Protein AF-A0AAV5S8X1-F1 (afdb_monomer_lite)

Organism: NCBI:txid358040

Structure (mmCIF, N/CA/C/O backbone):
data_AF-A0AAV5S8X1-F1
#
_entry.id   AF-A0AAV5S8X1-F1
#
loop_
_atom_site.group_PDB
_atom_site.id
_atom_site.type_symbol
_atom_site.label_atom_id
_atom_site.label_alt_id
_atom_site.label_comp_id
_atom_site.label_asym_id
_atom_site.label_entity_id
_atom_site.label_seq_id
_atom_site.pdbx_PDB_ins_code
_atom_site.Cartn_x
_atom_site.Cartn_y
_atom_site.Cartn_z
_atom_site.occupancy
_atom_site.B_iso_or_equiv
_atom_site.auth_seq_id
_atom_site.auth_comp_id
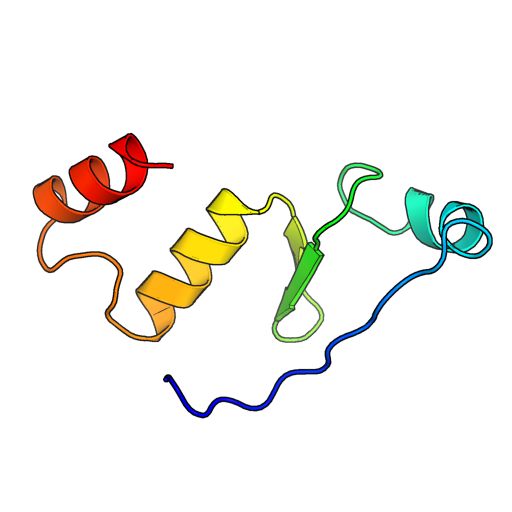_atom_site.auth_asym_id
_atom_site.auth_atom_id
_atom_site.pdbx_PDB_model_num
ATOM 1 N N . ILE A 1 1 ? -6.899 -15.646 5.185 1.00 58.03 1 ILE A N 1
ATOM 2 C CA . ILE A 1 1 ? -7.798 -15.475 6.355 1.00 58.03 1 ILE A CA 1
ATOM 3 C C . ILE A 1 1 ? -9.034 -14.631 6.005 1.00 58.03 1 ILE A C 1
ATOM 5 O O . ILE A 1 1 ? -10.093 -14.970 6.501 1.00 58.03 1 ILE A O 1
ATOM 9 N N . SER A 1 2 ? -8.982 -13.638 5.100 1.00 80.75 2 SER A N 1
ATOM 10 C CA . SER A 1 2 ? -10.209 -12.998 4.563 1.00 80.75 2 SER A CA 1
ATOM 11 C C . SER A 1 2 ? -10.960 -13.839 3.516 1.00 80.75 2 SER A C 1
ATOM 13 O O . SER A 1 2 ? -12.155 -13.651 3.331 1.00 80.75 2 SER A O 1
ATOM 15 N N . GLY A 1 3 ? -10.267 -14.752 2.820 1.00 85.75 3 GLY A N 1
ATOM 16 C CA . GLY A 1 3 ? -10.854 -15.566 1.743 1.00 85.75 3 GLY A CA 1
ATOM 17 C C . GLY A 1 3 ? -11.125 -14.787 0.452 1.00 85.75 3 GLY A C 1
ATOM 18 O O . GLY A 1 3 ? -11.759 -15.315 -0.449 1.00 85.75 3 GLY A O 1
ATOM 19 N N . THR A 1 4 ? -10.667 -13.537 0.370 1.00 90.75 4 THR A N 1
ATOM 20 C CA . THR A 1 4 ? -10.830 -12.684 -0.809 1.00 90.75 4 THR A CA 1
ATOM 21 C C . THR A 1 4 ? -9.903 -13.133 -1.927 1.00 90.75 4 THR A C 1
ATOM 23 O O . THR A 1 4 ? -8.695 -13.253 -1.708 1.00 90.75 4 THR A O 1
ATOM 26 N N . ASP A 1 5 ? -10.466 -13.331 -3.116 1.00 93.94 5 ASP A N 1
ATOM 27 C CA . ASP A 1 5 ? -9.692 -13.613 -4.319 1.00 93.94 5 ASP A CA 1
ATOM 28 C C . ASP A 1 5 ? -8.831 -12.405 -4.704 1.00 93.94 5 ASP A C 1
ATOM 30 O O . ASP A 1 5 ? -9.259 -11.252 -4.623 1.00 93.94 5 ASP A O 1
ATOM 34 N N . PHE A 1 6 ? -7.602 -12.675 -5.131 1.00 95.19 6 PHE A N 1
ATOM 35 C CA . PHE A 1 6 ? -6.691 -11.670 -5.660 1.00 95.19 6 PHE A CA 1
ATOM 36 C C . PHE A 1 6 ? -5.783 -12.301 -6.715 1.00 95.19 6 PHE A C 1
ATOM 38 O O . PHE A 1 6 ? -5.495 -13.498 -6.673 1.00 95.19 6 PHE A O 1
ATOM 45 N N . GLU A 1 7 ? -5.315 -11.485 -7.653 1.00 97.31 7 GLU A N 1
ATOM 46 C CA . GLU A 1 7 ? -4.298 -11.895 -8.615 1.00 97.31 7 GLU A CA 1
ATOM 47 C C . GLU A 1 7 ? -2.899 -11.629 -8.038 1.00 97.31 7 GLU A C 1
ATOM 49 O O . GLU A 1 7 ? -2.560 -10.492 -7.703 1.00 97.31 7 GLU A O 1
ATOM 54 N N . ASP A 1 8 ? -2.076 -12.674 -7.927 1.00 96.69 8 ASP A N 1
ATOM 55 C CA . ASP A 1 8 ? -0.669 -12.569 -7.525 1.00 96.69 8 ASP A CA 1
ATOM 56 C C . ASP A 1 8 ? 0.231 -12.459 -8.763 1.00 96.69 8 ASP A C 1
ATOM 58 O O . ASP A 1 8 ? 0.739 -13.456 -9.286 1.00 96.69 8 ASP A O 1
ATOM 62 N N . ASN A 1 9 ? 0.412 -11.235 -9.259 1.00 95.75 9 ASN A N 1
ATOM 63 C CA . ASN A 1 9 ? 1.307 -10.976 -10.382 1.00 95.75 9 ASN A CA 1
ATOM 64 C C . ASN A 1 9 ? 2.76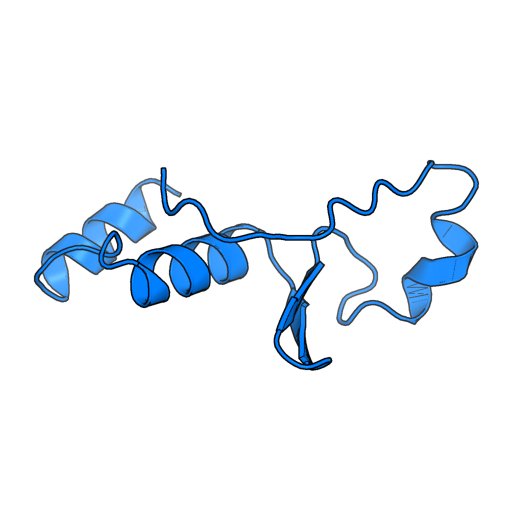1 -10.828 -9.905 1.00 95.75 9 ASN A C 1
ATOM 66 O O . ASN A 1 9 ? 3.144 -9.826 -9.295 1.00 95.75 9 ASN A O 1
ATOM 70 N N . ARG A 1 10 ? 3.595 -11.825 -10.222 1.00 97.12 10 ARG A N 1
ATOM 71 C CA . ARG A 1 10 ? 5.016 -11.856 -9.856 1.00 97.12 10 ARG A CA 1
ATOM 72 C C . ARG A 1 10 ? 5.897 -11.472 -11.035 1.00 97.12 10 ARG A C 1
ATOM 74 O O . ARG A 1 10 ? 6.100 -12.253 -11.962 1.00 97.12 10 ARG A O 1
ATOM 81 N N . THR A 1 11 ? 6.477 -10.280 -10.969 1.00 95.81 11 THR A N 1
ATOM 82 C CA . THR A 1 11 ? 7.388 -9.781 -12.003 1.00 95.81 11 THR A CA 1
ATOM 83 C C . THR A 1 11 ? 8.802 -10.334 -11.821 1.00 95.81 11 THR A C 1
ATOM 85 O O . THR A 1 11 ? 9.373 -10.271 -10.732 1.00 95.81 11 THR A O 1
ATOM 88 N N . THR A 1 12 ? 9.398 -10.844 -12.900 1.00 97.56 12 THR A N 1
ATOM 89 C CA . THR A 1 12 ? 10.811 -11.247 -12.905 1.00 97.56 12 THR A CA 1
ATOM 90 C C . THR A 1 12 ? 11.729 -10.022 -12.969 1.00 97.56 12 THR A C 1
ATOM 92 O O . THR A 1 12 ? 11.340 -8.964 -13.459 1.00 97.56 12 THR A O 1
ATOM 95 N N . LEU A 1 13 ? 12.992 -10.155 -12.551 1.00 96.19 13 LEU A N 1
ATOM 96 C CA . LEU A 1 13 ? 13.967 -9.063 -12.703 1.00 96.19 13 LEU A CA 1
ATOM 97 C C . LEU A 1 13 ? 14.172 -8.643 -14.170 1.00 96.19 13 LEU A C 1
ATOM 99 O O . LEU A 1 13 ? 14.457 -7.477 -14.426 1.00 96.19 13 LEU A O 1
ATOM 103 N N . ALA A 1 14 ? 14.009 -9.567 -15.123 1.00 97.62 14 ALA A N 1
ATOM 104 C CA . ALA A 1 14 ? 14.133 -9.283 -16.552 1.00 97.62 14 ALA A CA 1
ATOM 105 C C . ALA A 1 1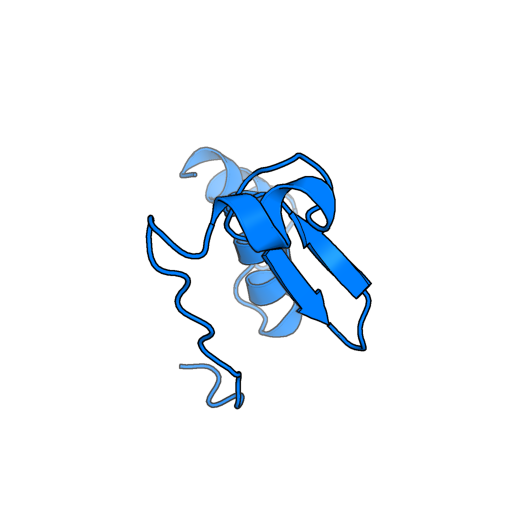4 ? 12.936 -8.488 -17.102 1.00 97.62 14 ALA A C 1
ATOM 107 O O . ALA A 1 14 ? 13.100 -7.665 -18.002 1.00 97.62 14 ALA A O 1
ATOM 108 N N . ASP A 1 15 ? 11.740 -8.712 -16.553 1.00 97.12 15 ASP A N 1
ATOM 109 C CA . ASP A 1 15 ? 10.520 -8.012 -16.962 1.00 97.12 15 ASP A CA 1
ATOM 110 C C . ASP A 1 15 ? 10.306 -6.697 -16.209 1.00 97.12 15 ASP A C 1
ATOM 112 O O . ASP A 1 15 ? 9.626 -5.808 -16.720 1.00 97.12 15 ASP A O 1
ATOM 116 N N . TRP A 1 16 ? 10.923 -6.530 -15.034 1.00 97.38 16 TRP A N 1
ATOM 117 C CA . TRP A 1 16 ? 10.780 -5.334 -14.204 1.00 97.38 16 TRP A CA 1
ATOM 118 C C . TRP A 1 16 ? 11.022 -4.011 -14.955 1.00 97.38 16 TRP A C 1
ATOM 120 O O . TRP A 1 16 ? 10.172 -3.122 -14.854 1.00 97.38 16 TRP A O 1
ATOM 130 N N . PRO A 1 17 ? 12.085 -3.859 -15.774 1.00 97.81 17 PRO A N 1
ATOM 131 C CA . PRO A 1 17 ? 12.298 -2.630 -16.535 1.00 97.81 17 PRO A CA 1
ATOM 132 C C . PRO A 1 17 ? 11.129 -2.253 -17.456 1.00 97.81 17 PRO A C 1
ATOM 134 O O . PRO A 1 17 ? 10.926 -1.071 -17.702 1.00 97.81 17 PRO A O 1
ATOM 137 N N . LYS A 1 18 ? 10.339 -3.226 -17.940 1.00 97.31 18 LYS A N 1
ATOM 138 C CA . LYS A 1 18 ? 9.214 -2.987 -18.862 1.00 97.31 18 LYS A CA 1
ATOM 139 C C . LYS A 1 18 ? 8.020 -2.321 -18.181 1.00 97.31 18 LYS A C 1
ATOM 141 O O . LYS A 1 18 ? 7.262 -1.624 -18.844 1.00 97.31 18 LYS A 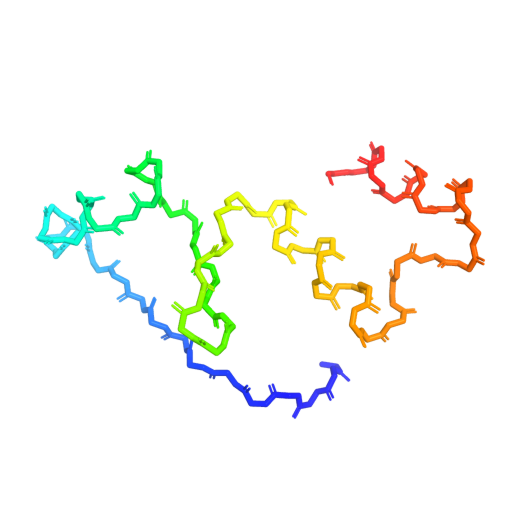O 1
ATOM 146 N N . ILE A 1 19 ? 7.833 -2.567 -16.883 1.00 95.75 19 ILE A N 1
ATOM 147 C CA . ILE A 1 19 ? 6.675 -2.070 -16.125 1.00 95.75 19 ILE A CA 1
ATOM 148 C C . ILE A 1 19 ? 7.042 -0.987 -15.111 1.00 95.75 19 ILE A C 1
ATOM 150 O O . ILE A 1 19 ? 6.145 -0.349 -14.567 1.00 95.75 19 ILE A O 1
ATOM 154 N N . LYS A 1 20 ? 8.332 -0.763 -14.841 1.00 97.25 20 LYS A N 1
ATOM 155 C CA . LYS A 1 20 ? 8.801 0.170 -13.809 1.00 97.25 20 LYS A CA 1
ATOM 156 C C . LYS A 1 20 ? 8.180 1.558 -13.929 1.00 97.25 20 LYS A C 1
ATOM 158 O O . LYS A 1 20 ? 7.657 2.066 -12.945 1.00 97.25 20 LYS A O 1
ATOM 163 N N . ASP A 1 21 ? 8.183 2.131 -15.128 1.00 97.44 21 ASP A N 1
ATOM 164 C CA . ASP A 1 21 ? 7.675 3.490 -15.358 1.00 97.44 21 ASP A CA 1
ATOM 165 C C . ASP A 1 21 ? 6.141 3.576 -15.269 1.00 97.44 21 ASP A C 1
ATOM 167 O O . ASP A 1 21 ? 5.583 4.665 -15.177 1.00 97.44 21 ASP A O 1
ATOM 171 N N . SER A 1 22 ? 5.450 2.429 -15.258 1.00 94.94 22 SER A N 1
ATOM 172 C CA . SER A 1 22 ? 4.002 2.354 -15.040 1.00 94.94 22 SER A CA 1
ATOM 173 C C . SER A 1 22 ? 3.616 2.364 -13.557 1.00 94.94 22 SER A C 1
ATOM 175 O O . SER A 1 22 ? 2.449 2.584 -13.234 1.00 94.94 22 SER A O 1
ATOM 177 N N . THR A 1 23 ? 4.563 2.129 -12.638 1.00 97.06 23 THR A N 1
ATOM 178 C CA . THR A 1 23 ? 4.265 2.121 -11.201 1.00 97.06 23 THR A CA 1
ATOM 179 C C . THR A 1 23 ? 4.391 3.524 -10.602 1.00 97.06 23 THR A C 1
ATOM 181 O O . THR A 1 23 ? 5.256 4.291 -11.025 1.00 97.06 23 THR A O 1
ATOM 184 N N . PRO A 1 24 ? 3.584 3.887 -9.581 1.00 97.62 24 PRO A N 1
ATOM 185 C CA . PRO A 1 24 ? 3.514 5.271 -9.098 1.00 97.62 24 PRO A CA 1
ATOM 186 C C . PRO A 1 24 ? 4.855 5.879 -8.674 1.00 97.62 24 PRO A C 1
ATOM 188 O O . PRO A 1 24 ? 5.071 7.074 -8.847 1.00 97.62 24 PRO A O 1
ATOM 191 N N . PHE A 1 25 ? 5.746 5.059 -8.110 1.00 97.56 25 PHE A N 1
ATOM 192 C CA . PHE A 1 25 ? 7.050 5.492 -7.596 1.00 97.56 25 PHE A CA 1
ATOM 193 C C . PHE A 1 25 ? 8.225 4.727 -8.213 1.00 97.56 25 PHE A C 1
ATOM 195 O O . PHE A 1 25 ? 9.318 4.727 -7.651 1.00 97.56 25 PHE A O 1
ATOM 202 N N . GLY A 1 26 ? 8.021 4.032 -9.338 1.00 97.44 26 GLY A N 1
ATOM 203 C CA . GLY A 1 26 ? 9.067 3.201 -9.939 1.00 97.44 26 GLY A CA 1
ATOM 204 C C . GLY A 1 26 ? 9.566 2.095 -9.001 1.00 97.44 26 GLY A C 1
ATOM 205 O O . GLY A 1 26 ? 10.747 1.746 -9.030 1.00 97.44 26 GLY A O 1
ATOM 206 N N . GLN A 1 27 ? 8.680 1.594 -8.135 1.00 97.56 27 GLN A N 1
ATOM 207 C CA . GLN A 1 27 ? 8.922 0.567 -7.120 1.00 97.56 27 GLN A CA 1
ATOM 208 C C . GLN A 1 27 ? 7.765 -0.444 -7.083 1.00 97.56 27 GLN A C 1
ATOM 210 O O . GLN A 1 27 ? 6.656 -0.149 -7.533 1.00 97.56 27 GLN A O 1
ATOM 215 N N . LEU A 1 28 ? 8.040 -1.622 -6.524 1.00 96.94 28 LEU A N 1
ATOM 216 C CA . LEU A 1 28 ? 7.063 -2.635 -6.117 1.00 96.94 28 LEU A CA 1
ATOM 217 C C . LEU A 1 28 ? 7.182 -2.844 -4.593 1.00 96.94 28 LEU A C 1
ATOM 219 O O . LEU A 1 28 ? 8.267 -2.616 -4.050 1.00 96.94 28 LEU A O 1
ATOM 223 N N . PRO A 1 29 ? 6.119 -3.290 -3.895 1.00 97.88 29 PRO A N 1
ATOM 224 C CA . PRO A 1 29 ? 4.814 -3.706 -4.424 1.00 97.88 29 PRO A CA 1
ATOM 225 C C . PRO A 1 29 ? 3.856 -2.543 -4.747 1.00 97.88 29 PRO A C 1
ATOM 227 O O . PRO A 1 29 ? 3.984 -1.442 -4.209 1.00 97.88 29 PRO A O 1
ATOM 230 N N . VAL A 1 30 ? 2.863 -2.831 -5.598 1.00 98.19 30 VAL A N 1
ATOM 231 C CA . VAL A 1 30 ? 1.688 -1.985 -5.873 1.00 98.19 30 VAL A CA 1
ATOM 232 C C . VAL A 1 30 ? 0.443 -2.870 -5.859 1.00 98.19 30 VAL A C 1
ATOM 234 O O . VAL A 1 30 ? 0.414 -3.886 -6.549 1.00 98.19 30 VAL A O 1
ATOM 237 N N . LEU A 1 31 ? -0.578 -2.485 -5.095 1.00 98.25 31 LEU A N 1
ATOM 238 C CA . LEU A 1 31 ? -1.898 -3.118 -5.126 1.00 98.25 31 LEU A CA 1
ATOM 239 C C . LEU A 1 31 ? -2.819 -2.316 -6.049 1.00 98.25 31 LEU A C 1
ATOM 241 O O . LEU A 1 31 ? -2.890 -1.097 -5.917 1.00 98.25 31 LEU A O 1
ATOM 245 N N . TYR A 1 32 ? -3.554 -2.981 -6.937 1.00 97.75 32 TYR A N 1
ATOM 246 C CA . TYR A 1 32 ? -4.600 -2.347 -7.739 1.00 97.75 32 TYR A CA 1
ATOM 247 C C . TYR A 1 32 ? -5.976 -2.731 -7.196 1.00 97.75 32 TYR A C 1
ATOM 249 O O . TYR A 1 32 ? -6.293 -3.912 -7.100 1.00 97.75 32 TYR A O 1
ATOM 257 N N . VAL A 1 33 ? -6.795 -1.733 -6.862 1.00 96.81 33 VAL A N 1
ATOM 258 C CA . VAL A 1 33 ? -8.195 -1.917 -6.446 1.00 96.81 33 VAL A CA 1
ATOM 259 C C . VAL A 1 33 ? -9.068 -1.145 -7.421 1.00 96.81 33 VAL A C 1
ATOM 261 O O . VAL A 1 33 ? -8.908 0.068 -7.554 1.00 96.81 33 VAL A O 1
ATOM 264 N N . ASP A 1 34 ? -9.932 -1.842 -8.160 1.00 95.00 34 ASP A N 1
ATOM 265 C CA . ASP A 1 34 ? -10.746 -1.261 -9.239 1.00 95.00 34 ASP A CA 1
ATOM 266 C C . ASP A 1 34 ? -9.910 -0.436 -10.240 1.00 95.00 34 ASP A C 1
ATOM 268 O O . ASP A 1 34 ? -10.267 0.676 -10.634 1.00 95.00 34 ASP A O 1
ATOM 272 N N . GLY A 1 35 ? -8.728 -0.953 -10.590 1.00 95.19 35 GLY A N 1
ATOM 273 C CA . GLY A 1 35 ? -7.773 -0.297 -11.488 1.00 95.19 35 GLY A CA 1
ATOM 274 C C . GLY A 1 35 ? -6.997 0.881 -10.881 1.00 95.19 35 GLY A C 1
ATOM 275 O O . GLY A 1 35 ? -6.144 1.449 -11.558 1.00 95.19 35 GLY A O 1
ATOM 276 N N . LYS A 1 36 ? -7.234 1.251 -9.615 1.00 97.00 36 LYS A N 1
ATOM 277 C CA . LYS A 1 36 ? -6.520 2.345 -8.935 1.00 97.00 36 LYS A CA 1
ATOM 278 C C . LYS A 1 36 ? -5.295 1.814 -8.179 1.00 97.00 36 LYS A C 1
ATOM 280 O O . LYS A 1 36 ? -5.461 0.911 -7.357 1.00 97.00 36 LYS A O 1
ATOM 285 N N . PRO A 1 37 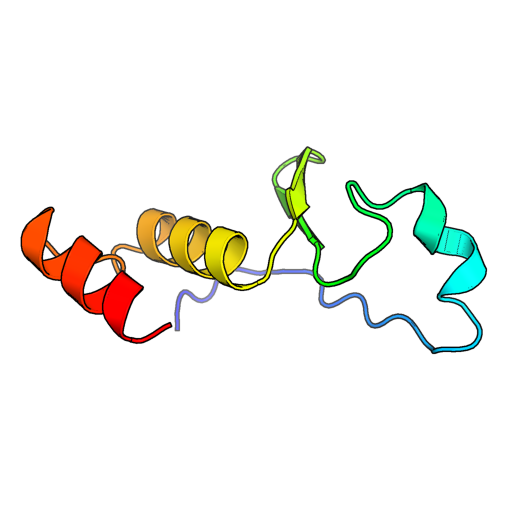? -4.088 2.366 -8.403 1.00 97.94 37 PRO A N 1
ATOM 286 C CA . PRO A 1 37 ? -2.874 1.885 -7.754 1.00 97.94 37 PRO A CA 1
ATOM 287 C C . PRO A 1 37 ? -2.717 2.418 -6.322 1.00 97.94 37 PRO A C 1
ATOM 289 O O . PRO A 1 37 ? -2.885 3.608 -6.061 1.00 97.94 37 PRO A O 1
ATOM 292 N N . ILE A 1 38 ? -2.290 1.542 -5.415 1.00 98.31 38 ILE A N 1
ATOM 293 C CA . ILE A 1 38 ? -1.845 1.847 -4.053 1.00 98.31 38 ILE A CA 1
ATOM 294 C C . ILE A 1 38 ? -0.389 1.364 -3.930 1.00 98.31 38 ILE A C 1
ATOM 296 O O . ILE A 1 38 ? -0.158 0.154 -3.878 1.00 98.31 38 ILE A O 1
ATOM 300 N N . PRO A 1 39 ? 0.610 2.265 -3.929 1.00 98.00 39 PRO A N 1
ATOM 301 C CA . PRO A 1 39 ? 2.011 1.908 -3.708 1.00 98.00 39 PRO A CA 1
ATOM 302 C C . PRO A 1 39 ? 2.335 1.787 -2.205 1.00 98.00 39 PRO A C 1
ATOM 304 O O . PRO A 1 39 ? 1.538 2.193 -1.363 1.00 98.00 39 PRO A O 1
ATOM 307 N N . GLN A 1 40 ? 3.550 1.324 -1.886 1.00 97.69 40 GLN A N 1
ATOM 308 C CA . GLN A 1 40 ? 4.112 1.160 -0.531 1.00 97.69 40 GLN A CA 1
ATOM 309 C C . GLN A 1 40 ? 3.481 0.027 0.291 1.00 97.69 40 GLN A C 1
ATOM 311 O O . GLN A 1 40 ? 2.305 0.065 0.651 1.00 97.69 40 GLN A O 1
ATOM 316 N N . SER A 1 41 ? 4.300 -0.958 0.671 1.00 97.19 41 SER A N 1
ATOM 317 C CA . SER A 1 41 ? 3.862 -2.182 1.361 1.00 97.19 41 SER A CA 1
ATOM 318 C C . SER A 1 41 ? 3.031 -1.914 2.620 1.00 97.19 41 SER A C 1
ATOM 320 O O . SER A 1 41 ? 1.978 -2.523 2.789 1.00 97.19 41 SER A O 1
ATOM 322 N N . PHE A 1 42 ? 3.438 -0.971 3.472 1.00 96.25 42 PHE A N 1
ATOM 323 C CA . PHE A 1 42 ? 2.704 -0.646 4.701 1.00 96.25 42 PHE A CA 1
ATOM 324 C C . PHE A 1 42 ? 1.393 0.102 4.447 1.00 96.25 42 PHE A C 1
ATOM 326 O O . PHE A 1 42 ? 0.405 -0.119 5.146 1.00 96.25 42 PHE A O 1
ATOM 333 N N . ALA A 1 43 ? 1.335 0.957 3.421 1.00 96.56 43 ALA A N 1
ATOM 334 C CA . ALA A 1 43 ? 0.084 1.609 3.037 1.00 96.56 43 ALA A CA 1
ATOM 335 C C . ALA A 1 43 ? -0.927 0.583 2.501 1.00 96.56 43 ALA A C 1
ATOM 337 O O . ALA A 1 43 ? -2.094 0.612 2.894 1.00 96.56 43 ALA A O 1
ATOM 338 N N . ILE A 1 44 ? -0.457 -0.362 1.679 1.00 97.50 44 ILE A N 1
ATOM 339 C CA . ILE A 1 44 ? -1.238 -1.507 1.196 1.00 97.50 44 ILE A CA 1
ATOM 340 C C . ILE A 1 44 ? -1.739 -2.345 2.381 1.00 97.50 44 ILE A C 1
ATOM 342 O O . ILE A 1 44 ? -2.938 -2.597 2.486 1.00 97.50 44 ILE A O 1
ATOM 346 N N . ALA A 1 45 ? -0.851 -2.728 3.305 1.00 95.69 45 ALA A N 1
ATOM 347 C CA . ALA A 1 45 ? -1.200 -3.537 4.471 1.00 95.69 45 ALA A CA 1
ATOM 348 C C . ALA A 1 45 ? -2.259 -2.857 5.351 1.00 95.69 45 ALA A C 1
ATOM 350 O O . ALA A 1 45 ? -3.278 -3.472 5.662 1.00 95.69 45 ALA A O 1
ATOM 351 N N . ARG A 1 46 ? -2.082 -1.568 5.679 1.00 95.62 46 ARG A N 1
ATOM 352 C CA . ARG A 1 46 ? -3.079 -0.773 6.415 1.00 95.62 46 ARG A CA 1
ATOM 353 C C . ARG A 1 46 ? -4.423 -0.716 5.699 1.00 95.62 46 ARG A C 1
ATOM 355 O O . ARG A 1 46 ? -5.465 -0.833 6.341 1.00 95.62 46 ARG A O 1
ATOM 362 N N . TYR A 1 47 ? -4.416 -0.485 4.386 1.00 96.12 47 TYR A N 1
ATOM 363 C CA . TYR A 1 47 ? -5.643 -0.417 3.597 1.00 96.12 47 TYR A CA 1
ATOM 364 C C . TYR A 1 47 ? -6.410 -1.741 3.676 1.00 96.12 47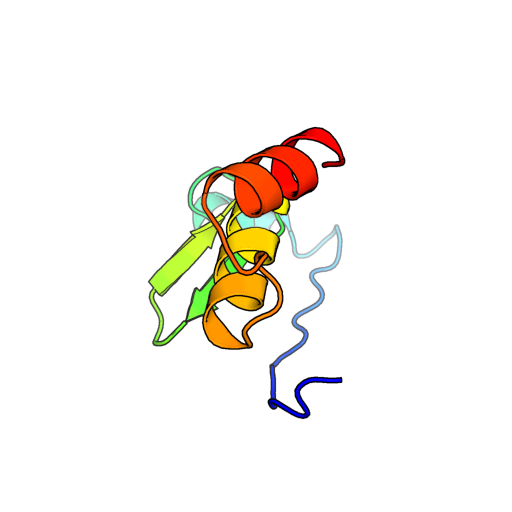 TYR A C 1
ATOM 366 O O . TYR A 1 47 ? -7.580 -1.744 4.058 1.00 96.12 47 TYR A O 1
ATOM 374 N N . VAL A 1 48 ? -5.732 -2.859 3.405 1.00 95.69 48 VAL A N 1
ATOM 375 C CA . VAL A 1 48 ? -6.310 -4.209 3.467 1.00 95.69 48 VAL A CA 1
ATOM 376 C C . VAL A 1 48 ? -6.797 -4.534 4.881 1.00 95.69 48 VAL A C 1
ATOM 378 O O . VAL A 1 48 ? -7.920 -5.006 5.048 1.00 95.69 48 VAL A O 1
ATOM 381 N N . ALA A 1 49 ? -6.011 -4.217 5.913 1.00 94.88 49 ALA A N 1
ATOM 382 C CA . ALA A 1 49 ? -6.407 -4.417 7.304 1.00 94.88 49 ALA A CA 1
ATOM 383 C C . ALA A 1 49 ? -7.701 -3.661 7.642 1.00 94.88 49 ALA A C 1
ATOM 385 O O . ALA A 1 49 ? -8.590 -4.228 8.273 1.00 94.88 49 ALA A O 1
ATOM 386 N N . LYS A 1 50 ? -7.860 -2.416 7.174 1.00 94.50 50 LYS A N 1
ATOM 387 C CA . LYS A 1 50 ? -9.100 -1.643 7.363 1.00 94.50 50 LYS A CA 1
ATOM 388 C C . LYS A 1 50 ? -10.295 -2.268 6.646 1.00 94.50 50 LYS A C 1
ATOM 390 O O . LYS A 1 50 ? -11.372 -2.298 7.230 1.00 94.50 50 LYS A O 1
ATOM 395 N N . GLN A 1 51 ? -10.116 -2.788 5.428 1.00 94.25 51 GLN A N 1
ATOM 396 C CA . GLN A 1 51 ? -11.211 -3.426 4.680 1.00 94.25 51 GLN A CA 1
ATOM 397 C C . GLN A 1 51 ? -11.770 -4.664 5.392 1.00 94.25 51 GLN A C 1
ATOM 399 O O . GLN A 1 51 ? -12.965 -4.929 5.312 1.00 94.25 51 GLN A O 1
ATOM 404 N N . PHE A 1 52 ? -10.922 -5.400 6.114 1.00 93.50 52 PHE A N 1
ATOM 405 C CA . PHE A 1 52 ? -11.300 -6.662 6.755 1.00 93.50 52 PHE A CA 1
ATOM 406 C C . PHE A 1 52 ? -11.367 -6.601 8.288 1.00 93.50 52 PHE A C 1
ATOM 408 O O . PHE A 1 52 ? -11.474 -7.639 8.933 1.00 93.50 52 PHE A O 1
ATOM 415 N N . GLY A 1 53 ? -11.320 -5.405 8.886 1.00 92.06 53 GLY A N 1
ATOM 416 C CA . GLY A 1 53 ? -11.478 -5.228 10.335 1.00 92.06 53 GLY A CA 1
ATOM 417 C C . GLY A 1 53 ? -10.264 -5.631 11.184 1.00 92.06 53 GLY A C 1
ATOM 418 O O . GLY A 1 53 ? -10.411 -5.897 12.371 1.00 92.06 53 GLY A O 1
ATOM 419 N N . PHE A 1 54 ? -9.060 -5.656 10.606 1.00 92.56 54 PHE A N 1
ATOM 420 C CA . PHE A 1 54 ? -7.800 -6.000 11.284 1.00 92.56 54 PHE A CA 1
ATOM 421 C C . PHE A 1 54 ? -6.938 -4.781 11.659 1.00 92.56 54 PHE A C 1
ATOM 423 O O . PHE A 1 54 ? -5.773 -4.935 12.010 1.00 92.56 54 PHE A O 1
ATOM 430 N N . ALA A 1 55 ? -7.478 -3.563 11.568 1.00 94.06 55 ALA A N 1
ATOM 431 C CA . ALA A 1 55 ? -6.739 -2.318 11.812 1.00 94.06 55 ALA A CA 1
ATOM 432 C C . ALA A 1 55 ? -6.844 -1.787 13.260 1.00 94.06 55 ALA A C 1
ATOM 434 O O . ALA A 1 55 ? -6.555 -0.616 13.494 1.00 94.06 55 ALA A O 1
ATOM 435 N N . GLY A 1 56 ? -7.260 -2.626 14.216 1.00 92.69 56 GLY A N 1
ATOM 436 C CA . GLY A 1 56 ? -7.557 -2.223 15.596 1.00 92.69 56 GLY A CA 1
ATOM 437 C C . GLY A 1 56 ? -8.965 -1.635 15.753 1.00 92.69 56 GLY A C 1
ATOM 438 O O . GLY A 1 56 ? -9.568 -1.151 14.795 1.00 92.69 56 GLY A O 1
ATOM 439 N N . ALA A 1 57 ? -9.509 -1.693 16.967 1.00 94.50 57 ALA A N 1
ATOM 440 C CA . ALA A 1 57 ? -10.851 -1.215 17.301 1.00 94.50 57 ALA A CA 1
ATOM 441 C C . ALA A 1 57 ? -10.889 0.278 17.670 1.00 94.50 57 ALA A C 1
ATOM 443 O O . ALA A 1 57 ? -11.965 0.871 17.758 1.00 94.50 57 ALA A O 1
ATOM 444 N N . SER A 1 58 ? -9.729 0.906 17.887 1.00 95.75 58 SER A N 1
ATOM 445 C CA . SER A 1 58 ? -9.617 2.326 18.228 1.00 95.75 58 SER A CA 1
ATOM 446 C C . SER A 1 58 ? -8.452 3.006 17.500 1.00 95.75 58 SER A C 1
ATOM 448 O O . SER A 1 58 ? -7.512 2.328 17.080 1.00 95.75 58 SER A O 1
ATOM 450 N N . PRO A 1 59 ? -8.445 4.351 17.396 1.00 95.50 59 PRO A N 1
ATOM 451 C CA . PRO A 1 59 ? -7.302 5.083 16.850 1.00 95.50 59 PRO A CA 1
ATOM 452 C C . PRO A 1 59 ? -5.986 4.801 17.586 1.00 95.50 59 PRO A C 1
ATOM 454 O O . PRO A 1 59 ? -4.928 4.812 16.965 1.00 95.50 59 PRO A O 1
ATOM 457 N N . PHE A 1 60 ? -6.043 4.529 18.894 1.00 96.62 60 PHE A N 1
ATOM 458 C CA . PHE A 1 60 ? -4.859 4.201 19.687 1.00 96.62 60 PHE A CA 1
ATOM 459 C C . PHE A 1 60 ? -4.307 2.813 19.344 1.00 96.62 60 PHE A C 1
ATOM 461 O O . PHE A 1 60 ? -3.103 2.665 19.162 1.00 96.62 60 PHE A O 1
ATOM 468 N N . GLU A 1 61 ? -5.178 1.810 19.199 1.00 95.88 61 GLU A N 1
ATOM 469 C CA . GLU A 1 61 ? -4.772 0.471 18.752 1.00 95.88 61 GLU A CA 1
ATOM 470 C C . GLU A 1 61 ? -4.228 0.500 17.322 1.00 95.88 61 GLU A C 1
ATOM 472 O O . GLU A 1 61 ? -3.190 -0.097 17.057 1.00 95.88 61 GLU A O 1
ATOM 477 N N . ALA A 1 62 ? -4.871 1.249 16.420 1.00 95.25 62 ALA A N 1
ATOM 478 C CA . ALA A 1 62 ? -4.390 1.443 15.054 1.00 95.25 62 ALA A CA 1
ATOM 479 C C . ALA A 1 62 ? -2.989 2.077 15.025 1.00 95.25 62 ALA A C 1
ATOM 481 O O . ALA A 1 62 ? -2.114 1.605 14.304 1.00 95.25 62 ALA A O 1
ATOM 482 N N . ALA A 1 63 ? -2.750 3.103 15.850 1.00 95.38 63 ALA A N 1
ATOM 483 C CA . ALA A 1 63 ? -1.436 3.730 15.974 1.00 95.38 63 ALA A CA 1
ATOM 484 C C . ALA A 1 63 ? -0.380 2.763 16.534 1.00 95.38 63 ALA A C 1
ATOM 486 O O . ALA A 1 63 ? 0.773 2.792 16.112 1.00 95.38 63 ALA A O 1
ATOM 487 N N . TRP A 1 64 ? -0.768 1.885 17.462 1.00 95.62 64 TRP A N 1
ATOM 488 C CA . TRP A 1 64 ? 0.113 0.835 17.973 1.00 95.62 64 TRP A CA 1
ATOM 489 C C . TRP A 1 64 ? 0.445 -0.221 16.918 1.00 95.62 64 TRP A C 1
ATOM 491 O O . TRP A 1 64 ? 1.584 -0.674 16.863 1.00 95.62 64 TRP A O 1
ATOM 501 N N . LEU A 1 65 ? -0.510 -0.586 16.060 1.00 92.62 65 LEU A N 1
ATOM 502 C CA . LEU A 1 65 ? -0.250 -1.461 14.915 1.00 92.62 65 LEU A CA 1
ATOM 503 C C . LEU A 1 65 ? 0.725 -0.805 13.928 1.00 92.62 65 LEU A C 1
ATOM 505 O O . LEU A 1 65 ? 1.669 -1.459 13.498 1.00 92.62 65 LEU A O 1
ATOM 509 N N . ASP A 1 66 ? 0.551 0.488 13.645 1.00 92.56 66 ASP A N 1
ATOM 510 C CA . ASP A 1 66 ? 1.468 1.258 12.794 1.00 92.56 66 ASP A CA 1
ATOM 511 C C . ASP A 1 66 ? 2.877 1.385 13.396 1.00 92.56 66 ASP A C 1
ATOM 513 O O . ASP A 1 66 ? 3.861 1.439 12.665 1.00 92.56 66 ASP A O 1
ATOM 517 N N . ALA A 1 67 ? 3.005 1.410 14.725 1.00 92.56 67 ALA A N 1
ATOM 518 C CA . ALA A 1 67 ? 4.306 1.459 15.395 1.00 92.56 67 ALA A CA 1
ATOM 519 C C . ALA A 1 67 ? 5.106 0.148 15.271 1.00 92.56 67 ALA A C 1
ATOM 521 O O . ALA A 1 67 ? 6.322 0.155 15.468 1.00 92.56 67 ALA A O 1
ATOM 522 N N . LEU A 1 68 ? 4.441 -0.971 14.962 1.00 84.00 68 LEU A N 1
ATOM 523 C CA . LEU A 1 68 ? 5.074 -2.278 14.772 1.00 84.00 68 LEU A CA 1
ATOM 524 C C . LEU A 1 68 ? 5.546 -2.512 13.322 1.00 84.00 68 LEU A C 1
ATOM 526 O O . LEU A 1 68 ? 6.302 -3.463 13.102 1.00 84.00 68 LEU A O 1
ATOM 530 N N . GLY A 1 69 ? 5.139 -1.670 12.356 1.00 63.25 69 GLY A N 1
ATOM 531 C CA . GLY A 1 69 ? 5.535 -1.772 10.941 1.00 63.25 69 GLY A CA 1
ATOM 532 C C . GLY A 1 69 ? 4.879 -0.756 10.009 1.00 63.25 69 GLY A C 1
ATOM 533 O O . GLY A 1 69 ? 3.655 -0.874 9.773 1.00 63.25 69 GLY A O 1
#

Sequence (69 aa):
ISGTDFEDNRTTLADWPKIKDSTPFGQLPVLYVDGKPIPQSFAIARYVAKQFGFAGASPFEAAWLDALG

Secondary structure (DSSP, 8-state):
------------TTTHHHHGGGSTTS-S-EEEETTEEEESHHHHHHHHHHHTT-S-SSHHHHHHHHHT-

pLDDT: mean 94.41, std 6.62, range [58.03, 98.31]

InterPro domains:
  IPR004045 Glutathione S-transferase, N-terminal [PF02798] (5-49)
  IPR004045 Glutathione S-transferase, N-terminal [PS50404] (1-56)
  IPR036249 Thioredoxin-like superfamily [SSF52833] (3-53)
  IPR050213 Glutathione S-transferase superfamily [PTHR11571] (2-68)

Foldseek 3Di:
DQPDDDDDDDDDPVCLVVCQVVAPNSDDDWDADVNDTDHDPVSVVCVVCVVRVNCDPDPVSNVVVVVVD

Radius of gyration: 14.36 Å; chains: 1; bounding box: 26×21×38 Å